Protein AF-A0A3P1T7E5-F1 (afdb_monomer_lite)

Radius of gyration: 25.17 Å; chains: 1; bounding box: 81×33×46 Å

Sequence (171 aa):
MNPLVIALIVGVVLAVGAGGFHLLVRPSEQTTSDSRSTLQPDPSPTPMSTPTPSIPDLPEFPRSFGDFTLTEDSAGNAGALSTQYMDSNDTTLFVTYLPFPDDYDSLIEQLENPETFGDTVCGKEVLDNQGRGPLACYTAVREGVLRTSTVPEDTLAAIGNPTQEFIAAWK

pLDDT: mean 71.04, std 21.15, range [28.88, 95.69]

Structure (mmCIF, N/CA/C/O backbone):
data_AF-A0A3P1T7E5-F1
#
_entry.id   AF-A0A3P1T7E5-F1
#
loop_
_atom_site.group_PDB
_atom_site.id
_atom_site.type_symbol
_atom_site.label_atom_id
_atom_site.label_alt_id
_atom_site.label_comp_id
_atom_site.label_asym_id
_atom_site.label_entity_id
_atom_site.label_seq_id
_atom_site.pdbx_PDB_ins_code
_atom_site.Cartn_x
_atom_site.Cartn_y
_atom_site.Cartn_z
_atom_site.occupancy
_atom_site.B_iso_or_equiv
_atom_site.auth_seq_id
_atom_site.auth_comp_id
_atom_site.auth_asym_id
_atom_site.auth_atom_id
_atom_site.pdbx_PDB_model_num
ATOM 1 N N . MET A 1 1 ? 1.631 19.836 10.583 1.00 46.78 1 MET A N 1
ATOM 2 C CA . MET A 1 1 ? 3.002 19.284 10.696 1.00 46.78 1 MET A CA 1
ATOM 3 C C . MET A 1 1 ? 3.433 19.232 12.151 1.00 46.78 1 MET A C 1
ATOM 5 O O . MET A 1 1 ? 3.548 20.273 12.785 1.00 46.78 1 MET A O 1
ATOM 9 N N . ASN A 1 2 ? 3.635 18.028 12.686 1.00 43.09 2 ASN A N 1
ATOM 10 C CA . ASN A 1 2 ? 4.085 17.819 14.061 1.00 43.09 2 ASN A CA 1
ATOM 11 C C . ASN A 1 2 ? 5.624 17.972 14.105 1.00 43.09 2 ASN A C 1
ATOM 13 O O . ASN A 1 2 ? 6.298 17.286 13.332 1.00 43.09 2 ASN A O 1
ATOM 17 N N . PRO A 1 3 ? 6.213 18.830 14.959 1.00 56.22 3 PRO A N 1
ATOM 18 C CA . PRO A 1 3 ? 7.664 19.084 14.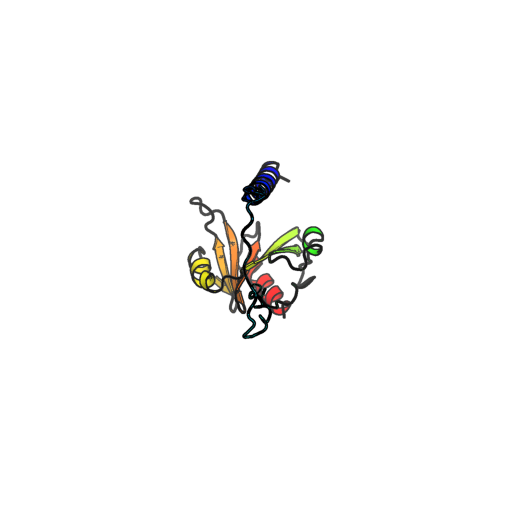979 1.00 56.22 3 PRO A CA 1
ATOM 19 C C . PRO A 1 3 ? 8.510 17.825 15.237 1.00 56.22 3 PRO A C 1
ATOM 21 O O . PRO A 1 3 ? 9.679 17.774 14.864 1.00 56.22 3 PRO A O 1
ATOM 24 N N . LEU A 1 4 ? 7.900 16.782 15.808 1.00 55.50 4 LEU A N 1
ATOM 25 C CA . LEU A 1 4 ? 8.520 15.478 16.032 1.00 55.50 4 LEU A CA 1
ATOM 26 C C . LEU A 1 4 ? 8.841 14.727 14.723 1.00 55.50 4 LEU A C 1
ATOM 28 O O . LEU A 1 4 ? 9.854 14.041 14.639 1.00 55.50 4 LEU A O 1
ATOM 32 N N . VAL A 1 5 ? 8.001 14.892 13.694 1.00 59.50 5 VAL A N 1
ATOM 33 C CA . VAL A 1 5 ? 8.152 14.224 12.387 1.00 59.50 5 VAL A CA 1
ATOM 34 C C . VAL A 1 5 ? 9.328 14.821 11.615 1.00 59.50 5 VAL A C 1
ATOM 36 O O . VAL A 1 5 ? 10.117 14.094 11.020 1.00 59.50 5 VAL A O 1
ATOM 39 N N . ILE A 1 6 ? 9.510 16.141 11.704 1.00 58.00 6 ILE A N 1
ATOM 40 C CA . ILE A 1 6 ? 10.628 16.847 11.063 1.00 58.00 6 ILE A CA 1
ATOM 41 C C . ILE A 1 6 ? 11.963 16.435 11.705 1.00 58.00 6 ILE A C 1
ATOM 43 O O . ILE A 1 6 ? 12.937 16.188 10.997 1.00 58.00 6 ILE A O 1
ATOM 47 N N . ALA A 1 7 ? 12.008 16.299 13.035 1.00 61.50 7 ALA A N 1
ATOM 48 C CA . ALA A 1 7 ? 13.222 15.898 13.748 1.00 61.50 7 ALA A CA 1
ATOM 49 C C . ALA A 1 7 ? 13.674 14.464 13.408 1.00 61.50 7 ALA A C 1
ATOM 51 O O . ALA A 1 7 ? 14.872 14.209 13.282 1.00 61.50 7 ALA A O 1
ATOM 52 N N . LEU A 1 8 ? 12.725 13.543 13.210 1.00 54.75 8 LEU A N 1
ATOM 53 C CA . LEU A 1 8 ? 13.003 12.154 12.834 1.00 54.75 8 LEU A CA 1
ATOM 54 C C . LEU A 1 8 ? 13.593 12.041 11.423 1.00 54.75 8 LEU A C 1
ATOM 56 O O . LEU A 1 8 ? 14.589 11.346 11.231 1.00 54.75 8 LEU A O 1
ATOM 60 N N . ILE A 1 9 ? 13.039 12.782 10.458 1.00 55.53 9 ILE A N 1
ATOM 61 C CA . ILE A 1 9 ? 13.515 12.776 9.067 1.00 55.53 9 ILE A CA 1
ATOM 62 C C . ILE A 1 9 ? 14.947 13.331 8.979 1.00 55.53 9 ILE A C 1
ATOM 64 O O . ILE A 1 9 ? 15.801 12.743 8.319 1.00 55.53 9 ILE A O 1
ATOM 68 N N . VAL A 1 10 ? 15.252 14.413 9.706 1.00 54.94 10 VAL A N 1
ATOM 69 C CA . VAL A 1 10 ? 16.609 14.994 9.737 1.00 54.94 10 VAL A CA 1
ATOM 70 C C . VAL A 1 10 ? 17.621 14.052 10.406 1.00 54.94 10 VAL A C 1
ATOM 72 O O . VAL A 1 10 ? 18.765 13.963 9.960 1.00 54.94 10 VAL A O 1
ATOM 75 N N . GLY A 1 11 ? 17.209 13.309 11.439 1.00 52.19 11 GLY A N 1
ATOM 76 C CA . GLY A 1 11 ? 18.071 12.338 12.118 1.00 52.19 11 GLY A CA 1
ATOM 77 C C . GLY A 1 11 ? 18.500 11.169 11.225 1.00 52.19 11 GLY A C 1
ATOM 78 O O . GLY A 1 11 ? 19.658 10.756 11.271 1.00 52.19 11 GLY A O 1
ATOM 79 N N . VAL A 1 12 ? 17.600 10.671 10.372 1.00 52.84 12 VAL A N 1
ATOM 80 C CA . VAL A 1 12 ? 17.878 9.531 9.481 1.00 52.84 12 VAL A CA 1
ATOM 81 C C . VAL A 1 12 ? 18.819 9.920 8.334 1.00 52.84 12 VAL A C 1
ATOM 83 O O . VAL A 1 12 ? 19.727 9.160 8.003 1.00 52.84 12 VAL A O 1
ATOM 86 N N . VAL A 1 13 ? 18.683 11.129 7.777 1.00 53.59 13 VAL A N 1
ATOM 87 C CA . VAL A 1 13 ? 19.534 11.589 6.660 1.00 53.59 13 VAL A CA 1
ATOM 88 C C . VAL A 1 13 ? 20.987 11.835 7.098 1.00 53.59 13 VAL A C 1
ATOM 90 O O . VAL A 1 13 ? 21.914 11.605 6.323 1.00 53.59 13 VAL A O 1
ATOM 93 N N . LEU A 1 14 ? 21.224 12.235 8.352 1.00 47.31 14 LEU A N 1
ATOM 94 C CA . LEU A 1 14 ? 22.580 12.500 8.856 1.00 47.31 14 LEU A CA 1
ATOM 95 C C . LEU A 1 14 ? 23.379 11.229 9.201 1.00 47.31 14 LEU A C 1
ATOM 97 O O . LEU A 1 14 ? 24.607 11.282 9.231 1.00 47.31 14 LEU A O 1
ATOM 101 N N . ALA A 1 15 ? 22.724 10.083 9.415 1.00 49.59 15 ALA A N 1
ATOM 102 C CA . ALA A 1 15 ? 23.399 8.838 9.798 1.00 49.59 15 ALA A CA 1
ATOM 103 C C . ALA A 1 15 ? 24.021 8.068 8.614 1.00 49.59 15 ALA A C 1
ATOM 105 O O . ALA A 1 15 ? 24.927 7.263 8.817 1.00 49.59 15 ALA A O 1
ATOM 106 N N . VAL A 1 16 ? 23.582 8.326 7.376 1.00 51.94 16 VAL A N 1
ATOM 107 C CA . VAL A 1 16 ? 24.032 7.582 6.179 1.00 51.94 16 VAL A CA 1
ATOM 108 C C . VAL A 1 16 ? 25.247 8.240 5.491 1.00 51.94 16 VAL A C 1
ATOM 110 O O . VAL A 1 16 ? 25.912 7.622 4.666 1.00 51.94 16 VAL A O 1
ATOM 113 N N . GLY A 1 17 ? 25.605 9.478 5.853 1.00 44.06 17 GLY A N 1
ATOM 114 C CA . GLY A 1 17 ? 26.605 10.284 5.134 1.00 44.06 17 GLY A CA 1
ATOM 115 C C . GLY A 1 17 ? 28.050 10.273 5.656 1.00 44.06 17 GLY A C 1
ATOM 116 O O . GLY A 1 17 ? 28.868 11.026 5.133 1.00 44.06 17 GLY A O 1
ATOM 117 N N . ALA A 1 18 ? 28.402 9.487 6.679 1.00 53.03 18 ALA A N 1
ATOM 118 C CA . ALA A 1 18 ? 29.712 9.589 7.341 1.00 53.03 18 ALA A CA 1
ATOM 119 C C . ALA A 1 18 ? 30.405 8.227 7.518 1.00 53.03 18 ALA A C 1
ATOM 121 O O . ALA A 1 18 ? 30.638 7.770 8.634 1.00 53.03 18 ALA A O 1
ATOM 122 N N . GLY A 1 19 ? 30.749 7.568 6.410 1.00 44.19 19 GLY A N 1
ATOM 123 C CA . GLY A 1 19 ? 31.392 6.255 6.443 1.00 44.19 19 GLY A CA 1
ATOM 124 C C . GLY A 1 19 ? 32.334 5.993 5.274 1.00 44.19 19 GLY A C 1
ATOM 125 O O . GLY A 1 19 ? 32.025 5.182 4.415 1.00 44.19 19 GLY A O 1
ATOM 126 N N . GLY A 1 20 ? 33.507 6.633 5.289 1.00 52.75 20 GLY A N 1
ATOM 127 C CA . GLY A 1 20 ? 34.714 6.076 4.668 1.00 52.75 20 GLY A CA 1
ATOM 128 C C . GLY A 1 20 ? 35.168 6.702 3.352 1.00 52.75 20 GLY A C 1
ATOM 129 O O . GLY A 1 20 ? 34.784 6.244 2.290 1.00 52.75 20 GLY A O 1
ATOM 130 N N . PHE A 1 21 ? 36.093 7.664 3.434 1.00 47.94 21 PHE A N 1
ATOM 131 C CA . PHE A 1 21 ? 37.246 7.763 2.524 1.00 47.94 21 PHE A CA 1
ATOM 132 C C . PHE A 1 21 ? 38.308 8.682 3.148 1.00 47.94 21 PHE A C 1
ATOM 134 O O . PHE A 1 21 ? 38.428 9.856 2.824 1.00 47.94 21 PHE A O 1
ATOM 141 N N . HIS A 1 22 ? 39.086 8.149 4.089 1.00 44.97 22 HIS A N 1
ATOM 142 C CA . HIS A 1 22 ? 40.362 8.741 4.490 1.00 44.97 22 HIS A CA 1
ATOM 143 C C . HIS A 1 22 ? 41.314 7.628 4.932 1.00 44.97 22 HIS A C 1
ATOM 145 O O . HIS A 1 22 ? 40.937 6.842 5.793 1.00 44.97 22 HIS A O 1
ATOM 151 N N . LEU A 1 23 ? 42.528 7.641 4.353 1.00 43.31 23 LEU A N 1
ATOM 152 C CA . LEU A 1 23 ? 43.725 6.780 4.526 1.00 43.31 23 LEU A CA 1
ATOM 153 C C . LEU A 1 23 ? 44.017 6.043 3.204 1.00 43.31 23 LEU A C 1
ATOM 155 O O . LEU A 1 23 ? 43.212 5.242 2.766 1.00 43.31 23 LEU A O 1
ATOM 159 N N . LEU A 1 24 ? 45.116 6.229 2.475 1.00 46.69 24 LEU A N 1
ATOM 160 C CA . LEU A 1 24 ? 46.411 6.843 2.748 1.00 46.69 24 LEU A CA 1
ATOM 161 C C . LEU A 1 24 ? 47.035 7.176 1.379 1.00 46.69 24 LEU A C 1
ATOM 163 O O . LEU A 1 24 ? 47.524 6.292 0.684 1.00 46.69 24 LEU A O 1
ATOM 167 N N . VAL A 1 25 ? 47.042 8.451 0.990 1.00 47.84 25 VAL A N 1
ATOM 168 C CA . VAL A 1 25 ? 48.021 8.949 0.017 1.00 47.84 25 VAL A CA 1
ATOM 169 C C . VAL A 1 25 ? 49.215 9.424 0.832 1.00 47.84 25 VAL A C 1
ATOM 171 O O . VAL A 1 25 ? 49.127 10.442 1.518 1.00 47.84 25 VAL A O 1
ATOM 174 N N . ARG A 1 26 ? 50.331 8.692 0.773 1.00 35.78 26 ARG A N 1
ATOM 175 C CA . ARG A 1 26 ? 51.662 9.272 0.979 1.00 35.78 26 ARG A CA 1
ATOM 176 C C . ARG A 1 26 ? 52.647 8.691 -0.040 1.00 35.78 26 ARG A C 1
ATOM 178 O O . ARG A 1 26 ? 52.639 7.482 -0.253 1.00 35.78 26 ARG A O 1
ATOM 185 N N . PRO A 1 27 ? 53.470 9.549 -0.664 1.00 47.50 27 PRO A N 1
ATOM 186 C CA . PRO A 1 27 ? 54.468 9.160 -1.645 1.00 47.50 27 PRO A CA 1
ATOM 187 C C . PRO A 1 27 ? 55.693 8.585 -0.925 1.00 47.50 27 PRO A C 1
ATOM 189 O O . PRO A 1 27 ? 55.998 8.957 0.210 1.00 47.50 27 PRO A O 1
ATOM 192 N N . SER A 1 28 ? 56.431 7.697 -1.576 1.00 36.62 28 SER A N 1
ATOM 193 C CA . SER A 1 28 ? 57.815 7.414 -1.201 1.00 36.62 28 SER A CA 1
ATOM 194 C C . SER A 1 28 ? 58.626 7.279 -2.473 1.00 36.62 28 SER A C 1
ATOM 196 O O . SER A 1 28 ? 58.486 6.327 -3.234 1.00 36.62 28 SER A O 1
ATOM 198 N N . GLU A 1 29 ? 59.414 8.319 -2.707 1.00 41.03 29 GLU A N 1
ATOM 199 C CA . GLU A 1 29 ? 60.460 8.374 -3.710 1.00 41.03 29 GLU A CA 1
ATOM 200 C C . GLU A 1 29 ? 61.625 7.444 -3.325 1.00 41.03 29 GLU A C 1
ATOM 202 O O . GLU A 1 29 ? 62.007 7.355 -2.160 1.00 41.03 29 GLU A O 1
ATOM 207 N N . GLN A 1 30 ? 62.222 6.865 -4.373 1.00 35.59 30 GLN A N 1
ATOM 208 C CA . GLN A 1 30 ? 63.646 6.552 -4.534 1.00 35.59 30 GLN A CA 1
ATOM 209 C C . GLN A 1 30 ? 64.233 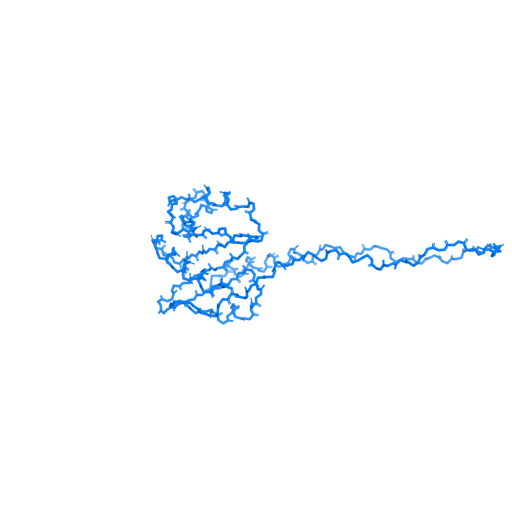5.305 -3.838 1.00 35.59 30 GLN A C 1
ATOM 211 O O . GLN A 1 30 ? 64.506 5.293 -2.644 1.00 35.59 30 GLN A O 1
ATOM 216 N N . THR A 1 31 ? 64.612 4.301 -4.646 1.00 29.39 31 THR A N 1
ATOM 217 C CA . THR A 1 31 ? 66.029 3.925 -4.874 1.00 29.39 31 THR A CA 1
ATOM 218 C C . THR A 1 31 ? 66.166 3.060 -6.139 1.00 29.39 31 THR A C 1
ATOM 220 O O . THR A 1 31 ? 65.502 2.043 -6.307 1.00 29.39 31 THR A O 1
ATOM 223 N N . THR A 1 32 ? 67.050 3.516 -7.022 1.00 36.28 32 THR A N 1
ATOM 224 C CA . THR A 1 32 ? 67.561 2.941 -8.272 1.00 36.28 32 THR A CA 1
ATOM 225 C C . THR A 1 32 ? 67.980 1.468 -8.179 1.00 36.28 32 THR A C 1
ATOM 227 O O . THR A 1 32 ? 68.785 1.122 -7.319 1.00 36.28 32 THR A O 1
ATOM 230 N N . SER A 1 33 ? 67.565 0.632 -9.138 1.00 34.25 33 SER A N 1
ATOM 231 C CA . SER A 1 33 ? 68.428 -0.428 -9.685 1.00 34.25 33 SER A CA 1
ATOM 232 C C . SER A 1 33 ? 67.946 -0.869 -11.070 1.00 34.25 33 SER A C 1
ATOM 234 O O . SER A 1 33 ? 66.777 -1.180 -11.280 1.00 34.25 33 SER A O 1
ATOM 236 N N . ASP A 1 34 ? 68.877 -0.829 -12.011 1.00 32.53 34 ASP A N 1
ATOM 237 C CA . ASP A 1 34 ? 68.735 -0.963 -13.456 1.00 32.53 34 ASP A CA 1
ATOM 238 C C . ASP A 1 34 ? 68.921 -2.435 -13.875 1.00 32.53 34 ASP A C 1
ATOM 240 O O . ASP A 1 34 ? 69.957 -3.031 -13.566 1.00 32.53 34 ASP A O 1
ATOM 244 N N . SER A 1 35 ? 67.950 -3.045 -14.569 1.00 30.84 35 SER A N 1
ATOM 245 C CA . SER A 1 35 ? 68.225 -4.124 -15.538 1.00 30.84 35 SER A CA 1
ATOM 246 C C . SER A 1 35 ? 67.001 -4.581 -16.340 1.00 30.84 35 SER A C 1
ATOM 248 O O . SER A 1 35 ? 66.162 -5.343 -15.875 1.00 30.84 35 SER A O 1
ATOM 250 N N . ARG A 1 36 ? 67.041 -4.194 -17.619 1.00 28.88 36 ARG A N 1
ATOM 251 C CA . ARG A 1 36 ? 66.897 -5.051 -18.813 1.00 28.88 36 ARG A CA 1
ATOM 252 C C . ARG A 1 36 ? 65.540 -5.722 -19.116 1.00 28.88 36 ARG A C 1
ATOM 254 O O . ARG A 1 36 ? 65.218 -6.812 -18.663 1.00 28.88 36 ARG A O 1
ATOM 261 N N . SER A 1 37 ? 64.871 -5.086 -20.078 1.00 36.22 37 SER A N 1
ATOM 262 C CA . SER A 1 37 ? 63.849 -5.576 -21.019 1.00 36.22 37 SER A CA 1
ATOM 263 C C . SER A 1 37 ? 64.007 -7.027 -21.512 1.00 36.22 37 SER A C 1
ATOM 265 O O . SER A 1 37 ? 65.077 -7.390 -21.999 1.00 36.22 37 SER A O 1
ATOM 267 N N . THR A 1 38 ? 62.903 -7.791 -21.500 1.00 31.16 38 THR A N 1
ATOM 268 C CA . THR A 1 38 ? 62.498 -8.755 -22.551 1.00 31.16 38 THR A CA 1
ATOM 269 C C . THR A 1 38 ? 60.960 -8.862 -22.601 1.00 31.16 38 THR A C 1
ATOM 271 O O . THR A 1 38 ? 60.292 -8.751 -21.578 1.00 31.16 38 THR A O 1
ATOM 274 N N . LEU A 1 39 ? 60.413 -8.980 -23.816 1.00 32.09 39 LEU A N 1
ATOM 275 C CA . LEU A 1 39 ? 59.000 -8.846 -24.200 1.00 32.09 39 LEU A CA 1
ATOM 276 C C . LEU A 1 39 ? 58.144 -10.135 -24.030 1.00 32.09 39 LEU A C 1
ATOM 278 O O . LEU A 1 39 ? 58.642 -11.216 -24.333 1.00 32.09 39 LEU A O 1
ATOM 282 N N . GLN A 1 40 ? 56.828 -9.929 -23.776 1.00 33.75 40 GLN A N 1
ATOM 283 C CA . GLN A 1 40 ? 55.624 -10.722 -24.191 1.00 33.75 40 GLN A CA 1
ATOM 284 C C . GLN A 1 40 ? 55.243 -11.979 -23.341 1.00 33.75 40 GLN A C 1
ATOM 286 O O . GLN A 1 40 ? 56.183 -12.608 -22.858 1.00 33.75 40 GLN A O 1
ATOM 291 N N . PRO A 1 41 ? 53.944 -12.395 -23.130 1.00 39.59 41 PRO A N 1
ATOM 292 C CA . PRO A 1 41 ? 52.693 -12.176 -23.920 1.00 39.59 41 PRO A CA 1
ATOM 293 C C . PRO A 1 41 ? 51.341 -11.822 -23.201 1.00 39.59 41 PRO A C 1
ATOM 295 O O . PRO A 1 41 ? 51.125 -12.261 -22.083 1.00 39.59 41 PRO A O 1
ATOM 298 N N . ASP A 1 42 ? 50.438 -11.114 -23.930 1.00 37.00 42 ASP A N 1
ATOM 299 C CA . ASP A 1 42 ? 48.938 -11.247 -24.066 1.00 37.00 42 ASP A CA 1
ATOM 300 C C . ASP A 1 42 ? 47.987 -11.245 -22.819 1.00 37.00 42 ASP A C 1
ATOM 302 O O . ASP A 1 42 ? 48.440 -11.576 -21.729 1.00 37.00 42 ASP A O 1
ATOM 306 N N . PRO A 1 43 ? 46.643 -11.019 -22.896 1.00 42.28 43 PRO A N 1
ATOM 307 C CA . PRO A 1 43 ? 45.773 -10.236 -23.791 1.00 42.28 43 PRO A CA 1
ATOM 308 C C . PRO A 1 43 ? 45.059 -9.056 -23.072 1.00 42.28 43 PRO A C 1
ATOM 310 O O . PRO A 1 43 ? 45.091 -8.890 -21.856 1.00 42.28 43 PRO A O 1
ATOM 313 N N . SER A 1 44 ? 44.377 -8.224 -23.860 1.00 41.75 44 SER A N 1
ATOM 314 C CA . SER A 1 44 ? 43.515 -7.101 -23.451 1.00 41.75 44 SER A CA 1
ATOM 315 C C . SER A 1 44 ? 42.543 -7.426 -22.291 1.00 41.75 44 SER A C 1
ATOM 317 O O . SER A 1 44 ? 41.767 -8.375 -22.416 1.00 41.75 44 SER A O 1
ATOM 319 N N . PRO A 1 45 ? 42.488 -6.631 -21.198 1.00 42.66 45 PRO A N 1
ATOM 320 C CA . PRO A 1 45 ? 41.391 -6.725 -20.247 1.00 42.66 45 PRO A CA 1
ATOM 321 C C . PRO A 1 45 ? 40.165 -6.027 -20.845 1.00 42.66 45 PRO A C 1
ATOM 323 O O . PRO A 1 45 ? 40.063 -4.800 -20.863 1.00 42.66 45 PRO A O 1
ATOM 326 N N . THR A 1 46 ? 39.223 -6.821 -21.351 1.00 46.16 46 THR A N 1
ATOM 327 C CA . THR A 1 46 ? 37.835 -6.388 -21.538 1.00 46.16 46 THR A CA 1
ATOM 328 C C . THR A 1 46 ? 37.351 -5.777 -20.217 1.00 46.16 46 THR A C 1
ATOM 330 O O . THR A 1 46 ? 37.555 -6.407 -19.175 1.00 46.16 46 THR A O 1
ATOM 333 N N . PRO A 1 47 ? 36.752 -4.571 -20.198 1.00 45.06 47 PRO A N 1
ATOM 334 C CA . PRO A 1 47 ? 36.212 -4.022 -18.965 1.00 45.06 47 PRO A CA 1
ATOM 335 C C . PRO A 1 47 ? 35.131 -4.978 -18.462 1.00 45.06 47 PRO A C 1
ATOM 337 O O . PRO A 1 47 ? 34.101 -5.168 -19.105 1.00 45.06 47 PRO A O 1
ATOM 340 N N . MET A 1 48 ? 35.409 -5.626 -17.333 1.00 41.44 48 MET A N 1
ATOM 341 C CA . MET A 1 48 ? 34.438 -6.401 -16.581 1.00 41.44 48 MET A CA 1
ATOM 342 C C . MET A 1 48 ? 33.357 -5.411 -16.149 1.00 41.44 48 MET A C 1
ATOM 344 O O . MET A 1 48 ? 33.566 -4.617 -15.234 1.00 41.44 48 MET A O 1
ATOM 348 N N . SER A 1 49 ? 32.239 -5.386 -16.875 1.00 48.28 49 SER A N 1
ATOM 349 C CA . SER A 1 49 ? 31.041 -4.675 -16.453 1.00 48.28 49 SER A CA 1
ATOM 350 C C . SER A 1 49 ? 30.618 -5.279 -15.123 1.00 48.28 49 SER A C 1
ATOM 352 O O . SER A 1 49 ? 30.062 -6.374 -15.075 1.00 48.28 49 SER A O 1
ATOM 354 N N . THR A 1 50 ? 30.935 -4.587 -14.032 1.00 48.97 50 THR A N 1
ATOM 355 C CA . THR A 1 50 ? 30.285 -4.794 -12.742 1.00 48.97 50 THR A CA 1
ATOM 356 C C . THR A 1 50 ? 28.780 -4.836 -13.009 1.00 48.97 50 THR A C 1
ATOM 358 O O . THR A 1 50 ? 28.287 -3.896 -13.639 1.00 48.97 50 THR A O 1
ATOM 361 N N . PRO A 1 51 ? 28.041 -5.886 -12.608 1.00 43.00 51 PRO A N 1
ATOM 362 C CA . PRO A 1 51 ? 26.595 -5.861 -12.722 1.00 43.00 51 PRO A CA 1
ATOM 363 C C . PRO A 1 51 ? 26.110 -4.716 -11.837 1.00 43.00 51 PRO A C 1
ATOM 365 O O . PRO A 1 51 ? 26.140 -4.797 -10.610 1.00 43.00 51 PRO A O 1
ATOM 368 N N . THR A 1 52 ? 25.730 -3.605 -12.463 1.00 47.16 52 THR A N 1
ATOM 369 C CA . THR A 1 52 ? 24.873 -2.615 -11.827 1.00 47.16 52 THR A CA 1
ATOM 370 C C . THR A 1 52 ? 23.670 -3.395 -11.299 1.00 47.16 52 THR A C 1
ATOM 372 O O . THR A 1 52 ? 23.098 -4.160 -12.084 1.00 47.16 52 THR A O 1
ATOM 375 N N . PRO A 1 53 ? 23.305 -3.285 -10.006 1.00 46.91 53 PRO A N 1
ATOM 376 C CA . PRO A 1 53 ? 22.061 -3.873 -9.532 1.00 46.91 53 PRO A CA 1
ATOM 377 C C . PRO A 1 53 ? 20.967 -3.338 -10.450 1.00 46.91 53 PRO A C 1
ATOM 379 O O . PRO A 1 53 ? 20.758 -2.128 -10.533 1.00 46.91 53 PRO A O 1
ATOM 382 N N . SER A 1 54 ? 20.393 -4.228 -11.256 1.00 52.88 54 SER A N 1
ATOM 383 C CA . SER A 1 54 ? 19.367 -3.851 -12.214 1.00 52.88 54 SER A CA 1
ATOM 384 C C . SER A 1 54 ? 18.172 -3.452 -11.373 1.00 52.88 54 SER A C 1
ATOM 386 O O . SER A 1 54 ? 17.554 -4.305 -10.745 1.00 52.88 54 SER A O 1
ATOM 388 N N . ILE A 1 55 ? 17.910 -2.149 -11.276 1.00 57.22 55 ILE A N 1
ATOM 389 C CA . ILE A 1 55 ? 16.613 -1.683 -10.801 1.00 57.22 55 ILE A CA 1
ATOM 390 C C . ILE A 1 55 ? 15.620 -2.309 -11.782 1.00 57.22 55 ILE A C 1
ATOM 392 O O . ILE A 1 55 ? 15.793 -2.095 -12.987 1.00 57.22 55 ILE A O 1
ATOM 396 N N . PRO A 1 56 ? 14.680 -3.148 -11.315 1.00 61.66 56 PRO A N 1
ATOM 397 C CA . PRO A 1 56 ? 13.762 -3.811 -12.220 1.00 61.66 56 PRO A CA 1
ATOM 398 C C . PRO A 1 56 ? 13.042 -2.744 -13.052 1.00 61.66 56 PRO A C 1
ATOM 400 O O . PRO A 1 56 ? 12.720 -1.671 -12.537 1.00 61.66 56 PRO A O 1
ATOM 403 N N . ASP A 1 57 ? 12.868 -3.013 -14.348 1.00 70.00 57 ASP A N 1
ATOM 404 C CA . ASP A 1 57 ? 12.225 -2.099 -15.297 1.00 70.00 57 ASP A CA 1
ATOM 405 C C . ASP A 1 57 ? 10.732 -2.005 -14.947 1.00 70.00 57 ASP A C 1
ATOM 407 O O . ASP A 1 57 ? 9.881 -2.762 -15.424 1.00 70.00 57 ASP A O 1
ATOM 411 N N . LEU A 1 58 ? 10.434 -1.162 -13.959 1.00 74.81 58 LEU A N 1
ATOM 412 C CA . LEU A 1 58 ? 9.094 -0.905 -13.470 1.00 74.81 58 LEU A CA 1
ATOM 413 C C . LEU A 1 58 ? 8.495 0.264 -14.264 1.00 74.81 58 LEU A C 1
ATOM 415 O O . LEU A 1 58 ? 9.128 1.316 -14.335 1.00 74.81 58 LEU A O 1
ATOM 419 N N . PRO A 1 59 ? 7.261 0.136 -14.796 1.00 81.56 59 PRO A N 1
ATOM 420 C CA . PRO A 1 59 ? 6.519 1.271 -15.286 1.00 81.56 59 PRO A CA 1
ATOM 421 C C . PRO A 1 59 ? 6.359 2.260 -14.141 1.00 81.56 59 PRO A C 1
ATOM 423 O O . PRO A 1 59 ? 6.218 1.888 -12.967 1.00 81.56 59 PRO A O 1
ATOM 426 N N . GLU A 1 60 ? 6.380 3.533 -14.504 1.00 84.56 60 GLU A N 1
ATOM 427 C CA . GLU A 1 60 ? 6.143 4.611 -13.564 1.00 84.56 60 GLU A CA 1
ATOM 428 C C . GLU A 1 60 ? 4.759 4.460 -12.924 1.00 84.56 60 GLU A C 1
ATOM 430 O O . GLU A 1 60 ? 3.797 4.009 -13.554 1.00 84.56 60 GLU A O 1
ATOM 435 N N . PHE A 1 61 ? 4.649 4.846 -11.655 1.00 87.88 61 PHE A N 1
ATOM 436 C CA . PHE A 1 61 ? 3.352 4.900 -11.000 1.00 87.88 61 PHE A CA 1
ATOM 437 C C . PHE A 1 61 ? 2.417 5.886 -11.726 1.00 87.88 61 PHE A C 1
ATOM 439 O O . PHE A 1 61 ? 2.860 6.955 -12.162 1.00 87.88 61 PHE A O 1
ATOM 446 N N . PRO A 1 62 ? 1.118 5.558 -11.854 1.00 89.00 62 PRO A N 1
ATOM 447 C CA . PRO A 1 62 ? 0.160 6.404 -12.554 1.00 89.00 62 PRO A CA 1
ATOM 448 C C . PRO A 1 62 ? 0.051 7.786 -11.898 1.00 89.00 62 PRO A C 1
ATOM 450 O O . PRO A 1 62 ? 0.141 7.923 -10.681 1.00 89.00 62 PRO A O 1
ATOM 453 N N . ARG A 1 63 ? -0.190 8.841 -12.684 1.00 88.81 63 ARG A N 1
ATOM 454 C CA . ARG A 1 63 ? -0.409 10.197 -12.134 1.00 88.81 63 ARG A CA 1
ATOM 455 C C . ARG A 1 63 ? -1.761 10.333 -11.417 1.00 88.81 63 ARG A C 1
ATOM 457 O O . ARG A 1 63 ? -1.901 11.185 -10.544 1.00 88.81 63 ARG A O 1
ATOM 464 N N . SER A 1 64 ? -2.728 9.491 -11.766 1.00 90.50 64 SER A N 1
ATOM 465 C CA . SER A 1 64 ? -4.038 9.390 -11.122 1.00 90.50 64 SER A CA 1
ATOM 466 C C . SER A 1 64 ? -4.682 8.035 -11.418 1.00 90.50 64 SER A C 1
ATOM 468 O O . SER A 1 64 ? -4.343 7.381 -12.407 1.00 90.50 64 SER A O 1
ATOM 470 N N . PHE A 1 65 ? -5.604 7.614 -10.559 1.00 92.25 65 PHE A N 1
ATOM 471 C CA . PHE A 1 65 ? -6.443 6.425 -10.721 1.00 92.25 65 PHE A CA 1
ATOM 472 C C . PHE A 1 65 ? -7.700 6.603 -9.863 1.00 92.25 65 PHE A C 1
ATOM 474 O O . PHE A 1 65 ? -7.616 7.185 -8.786 1.00 92.25 65 PHE A O 1
ATOM 481 N N . GLY A 1 66 ? -8.858 6.132 -10.333 1.00 90.69 66 GLY A N 1
ATOM 482 C CA . GLY A 1 66 ? -10.124 6.362 -9.625 1.00 90.69 66 GLY A CA 1
ATOM 483 C C . GLY A 1 66 ? -10.322 7.845 -9.283 1.00 90.69 66 GLY A C 1
ATOM 484 O O . GLY A 1 66 ? -10.168 8.707 -10.152 1.00 90.69 66 GLY A O 1
ATOM 485 N N . ASP A 1 67 ? -10.582 8.119 -8.005 1.00 90.88 67 ASP A N 1
ATOM 486 C CA . ASP A 1 67 ? -10.710 9.472 -7.441 1.00 90.88 67 ASP A CA 1
ATOM 487 C C . ASP A 1 67 ? -9.390 10.026 -6.860 1.00 90.88 67 ASP A C 1
ATOM 489 O O . ASP A 1 67 ? -9.333 11.159 -6.380 1.00 90.88 67 ASP A O 1
ATOM 493 N N . PHE A 1 68 ? -8.310 9.245 -6.917 1.00 91.00 68 PHE A N 1
ATOM 494 C CA . PHE A 1 68 ? -7.013 9.560 -6.331 1.00 91.00 68 PHE A CA 1
ATOM 495 C C . PHE A 1 68 ? -6.086 10.253 -7.334 1.00 91.00 68 PHE A C 1
ATOM 497 O O . PHE A 1 68 ? -5.864 9.788 -8.457 1.00 91.00 68 PHE A O 1
ATOM 504 N N . THR A 1 69 ? -5.467 11.353 -6.902 1.00 91.50 69 THR A N 1
ATOM 505 C CA . THR A 1 69 ? -4.462 12.089 -7.682 1.00 91.50 69 THR A CA 1
ATOM 506 C C . THR A 1 69 ? -3.141 12.160 -6.931 1.00 91.50 69 THR A C 1
ATOM 508 O O . THR A 1 69 ? -3.109 12.325 -5.712 1.00 91.50 69 THR A O 1
ATOM 511 N N . LEU A 1 70 ? -2.038 12.009 -7.663 1.00 88.94 70 LEU A N 1
ATOM 512 C CA . LEU A 1 70 ? -0.687 12.103 -7.122 1.00 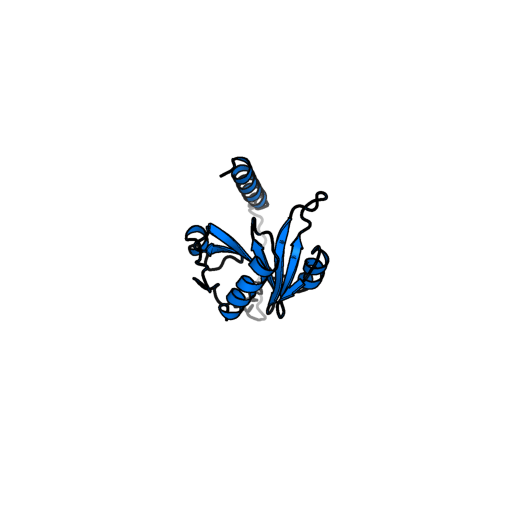88.94 70 LEU A CA 1
ATOM 513 C C . LEU A 1 70 ? -0.463 13.479 -6.484 1.00 88.94 70 LEU A C 1
ATOM 515 O O . LEU A 1 70 ? -0.693 14.502 -7.129 1.00 88.94 70 LEU A O 1
ATOM 519 N N . THR A 1 71 ? 0.027 13.521 -5.246 1.00 81.62 71 THR A N 1
ATOM 520 C CA . THR A 1 71 ? 0.357 14.796 -4.597 1.00 81.62 71 THR A CA 1
ATOM 521 C C . THR A 1 71 ? 1.610 15.407 -5.235 1.00 81.62 71 THR A C 1
ATOM 523 O O . THR A 1 71 ? 2.566 14.690 -5.545 1.00 81.62 71 THR A O 1
ATOM 526 N N . GLU A 1 72 ? 1.630 16.728 -5.461 1.00 63.84 72 GLU A N 1
ATOM 527 C CA . GLU A 1 72 ? 2.731 17.406 -6.177 1.00 63.84 72 GLU A CA 1
ATOM 528 C C . GLU A 1 72 ? 4.109 17.178 -5.523 1.00 63.84 72 GLU A C 1
ATOM 530 O O . GLU A 1 72 ? 5.107 17.019 -6.229 1.00 63.84 72 GLU A O 1
ATOM 535 N N . ASP A 1 73 ? 4.154 17.035 -4.194 1.00 57.78 73 ASP A N 1
ATOM 536 C CA . ASP A 1 73 ? 5.372 16.718 -3.432 1.00 57.78 73 ASP A CA 1
ATOM 537 C C . ASP A 1 73 ? 5.950 15.328 -3.773 1.00 57.78 73 ASP A C 1
ATOM 539 O O . ASP A 1 73 ? 7.161 15.103 -3.698 1.00 57.78 73 ASP A O 1
ATOM 543 N N . SER A 1 74 ? 5.097 14.395 -4.205 1.00 56.34 74 SER A N 1
ATOM 544 C CA . SER A 1 74 ? 5.491 13.056 -4.664 1.00 56.34 74 SER A CA 1
ATOM 545 C C . SER A 1 74 ? 5.714 13.014 -6.182 1.00 56.34 74 SER A C 1
ATOM 547 O O . SER A 1 74 ? 6.501 12.211 -6.681 1.00 56.34 74 SER A O 1
ATOM 549 N N . ALA A 1 75 ? 5.083 13.926 -6.932 1.00 49.16 75 ALA A N 1
ATOM 550 C CA . ALA A 1 75 ? 5.174 14.026 -8.388 1.00 49.16 75 ALA A CA 1
ATOM 551 C C . ALA A 1 75 ? 6.576 14.377 -8.911 1.00 49.16 75 ALA A C 1
ATOM 553 O O . ALA A 1 75 ? 6.904 13.993 -10.040 1.00 49.16 75 ALA A O 1
ATOM 554 N N . GLY A 1 76 ? 7.393 15.055 -8.095 1.00 44.38 76 GLY A N 1
ATOM 555 C CA . GLY A 1 76 ? 8.815 15.315 -8.353 1.00 44.38 76 GLY A CA 1
ATOM 556 C C . GLY A 1 76 ? 9.731 14.101 -8.150 1.00 44.38 76 GLY A C 1
ATOM 557 O O . GLY A 1 76 ? 10.894 14.150 -8.538 1.00 44.38 76 GLY A O 1
ATOM 558 N N . ASN A 1 77 ? 9.202 13.009 -7.588 1.00 51.41 77 ASN A N 1
ATOM 559 C CA . ASN A 1 77 ? 9.888 11.742 -7.345 1.00 51.41 77 ASN A CA 1
ATOM 560 C C . ASN A 1 77 ? 9.241 10.599 -8.148 1.00 51.41 77 ASN A C 1
ATOM 562 O O . ASN A 1 77 ? 9.109 9.483 -7.651 1.00 51.41 77 ASN A O 1
ATOM 566 N N . ALA A 1 78 ? 8.810 10.858 -9.387 1.00 45.16 78 ALA A N 1
ATOM 567 C CA . ALA A 1 78 ? 8.454 9.790 -10.321 1.00 45.16 78 ALA A CA 1
ATOM 568 C C . ALA A 1 78 ? 9.709 8.924 -10.558 1.00 45.16 78 ALA A C 1
ATOM 570 O O . ALA A 1 78 ? 10.639 9.346 -11.238 1.00 45.16 78 ALA A O 1
ATOM 571 N N . GLY A 1 79 ? 9.785 7.782 -9.870 1.00 50.75 79 GLY A N 1
ATOM 572 C CA . GLY A 1 79 ? 10.982 6.939 -9.759 1.00 50.75 79 GLY A CA 1
ATOM 573 C C . GLY A 1 79 ? 11.348 6.555 -8.318 1.00 50.75 79 GLY A C 1
ATOM 574 O O . GLY A 1 79 ? 12.124 5.623 -8.113 1.00 50.75 79 GLY A O 1
ATOM 575 N N . ALA A 1 80 ? 10.782 7.220 -7.305 1.00 56.88 80 ALA A N 1
ATOM 576 C CA . ALA A 1 80 ? 10.843 6.730 -5.936 1.00 56.88 80 ALA A CA 1
ATOM 577 C C . ALA A 1 80 ? 9.957 5.493 -5.793 1.00 56.88 80 ALA A C 1
ATOM 579 O O . ALA A 1 80 ? 8.827 5.449 -6.275 1.00 56.88 80 ALA A O 1
ATOM 580 N N . LEU A 1 81 ? 10.455 4.508 -5.050 1.00 73.44 81 LEU A N 1
ATOM 581 C CA . LEU A 1 81 ? 9.716 3.295 -4.710 1.00 73.44 81 LEU A CA 1
ATOM 582 C C . LEU A 1 81 ? 8.508 3.579 -3.799 1.00 73.44 81 LEU A C 1
ATOM 584 O O . LEU A 1 81 ? 7.870 2.643 -3.349 1.00 73.44 81 LEU A O 1
ATOM 588 N N . SER A 1 82 ? 8.203 4.837 -3.472 1.00 83.50 82 SER A N 1
ATOM 589 C CA . SER A 1 82 ? 7.071 5.227 -2.636 1.00 83.50 82 SER A CA 1
ATOM 590 C C . SER A 1 82 ? 6.492 6.561 -3.092 1.00 83.50 82 SER A C 1
ATOM 592 O O . SER A 1 82 ? 7.230 7.461 -3.495 1.00 83.50 82 SER A O 1
ATOM 594 N N . THR A 1 83 ? 5.172 6.686 -3.022 1.00 88.19 83 THR A N 1
ATOM 595 C CA . THR A 1 83 ? 4.428 7.874 -3.420 1.00 88.19 83 THR A CA 1
ATOM 596 C C . THR A 1 83 ? 3.148 8.039 -2.598 1.00 88.19 83 THR A C 1
ATOM 59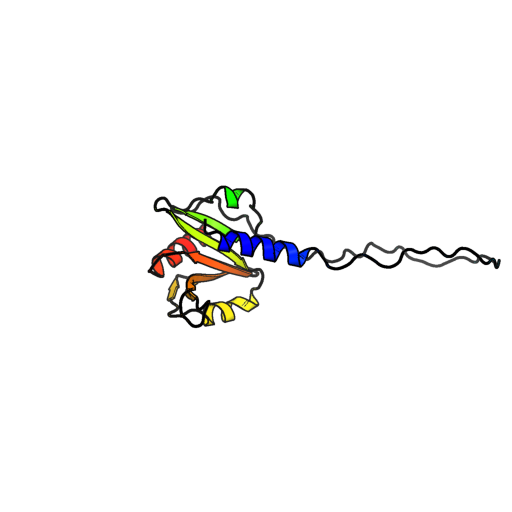8 O O . THR A 1 83 ? 2.720 7.122 -1.894 1.00 88.19 83 THR A O 1
ATOM 601 N N . GLN A 1 84 ? 2.527 9.214 -2.693 1.00 89.56 84 GLN A N 1
ATOM 602 C CA . GLN A 1 84 ? 1.271 9.543 -2.028 1.00 89.56 84 GLN A CA 1
ATOM 603 C C . GLN A 1 84 ? 0.231 10.027 -3.030 1.00 89.56 84 GLN A C 1
ATOM 605 O O . GLN A 1 84 ? 0.511 10.865 -3.891 1.00 89.56 84 GLN A O 1
ATOM 610 N N . TYR A 1 85 ? -0.988 9.542 -2.851 1.00 89.75 85 TYR A N 1
ATOM 611 C CA . TYR A 1 85 ? -2.167 9.996 -3.561 1.00 89.75 85 TYR A CA 1
ATOM 612 C C . TYR A 1 85 ? -3.185 10.552 -2.584 1.00 89.75 85 TYR A C 1
ATOM 614 O O . TYR A 1 85 ? -3.264 10.094 -1.447 1.00 89.75 85 TYR A O 1
ATOM 622 N N . MET A 1 86 ? -3.978 11.507 -3.045 1.00 90.12 86 MET A N 1
ATOM 623 C CA . MET A 1 86 ? -5.053 12.098 -2.263 1.00 90.12 86 MET A CA 1
ATOM 624 C C . MET A 1 86 ? -6.331 12.143 -3.093 1.00 90.12 86 MET A C 1
ATOM 626 O O . MET A 1 86 ? -6.269 12.412 -4.298 1.00 90.12 86 MET A O 1
ATOM 630 N N . ASP A 1 87 ? -7.461 11.839 -2.464 1.00 88.81 87 ASP A N 1
ATOM 631 C CA . ASP A 1 87 ? -8.784 11.970 -3.074 1.00 88.81 87 ASP A CA 1
ATOM 632 C C . ASP A 1 87 ? -9.423 13.336 -2.748 1.00 88.81 87 ASP A C 1
ATOM 634 O O . ASP A 1 87 ? -8.830 14.195 -2.090 1.00 88.81 87 ASP A O 1
ATOM 638 N N . SER A 1 88 ? -10.657 13.557 -3.208 1.00 85.56 88 SER A N 1
ATOM 639 C CA . SER A 1 88 ? -11.408 14.788 -2.921 1.00 85.56 88 SER A CA 1
ATOM 640 C C . SER A 1 88 ? -11.868 14.942 -1.465 1.00 85.56 88 SER A C 1
ATOM 642 O O . SER A 1 88 ? -12.355 16.013 -1.107 1.00 85.56 88 SER A O 1
ATOM 644 N N . ASN A 1 89 ? -11.774 13.887 -0.652 1.00 85.06 89 ASN A N 1
ATOM 645 C CA . ASN A 1 89 ? -12.172 13.866 0.756 1.00 85.06 89 ASN A CA 1
ATOM 646 C C . ASN A 1 89 ? -10.966 14.014 1.702 1.00 85.06 89 ASN A C 1
ATOM 648 O O . ASN A 1 89 ? -11.111 13.797 2.904 1.00 85.06 89 ASN A O 1
ATOM 652 N N . ASP A 1 90 ? -9.797 14.387 1.167 1.00 83.88 90 ASP A N 1
ATOM 653 C CA . ASP A 1 90 ? -8.515 14.466 1.876 1.00 83.88 90 ASP A CA 1
ATOM 654 C C . ASP A 1 90 ? -8.006 13.104 2.407 1.00 83.88 90 ASP A C 1
ATOM 656 O O . ASP A 1 90 ? -7.086 13.050 3.233 1.00 83.88 90 ASP A O 1
ATOM 660 N N . THR A 1 91 ? -8.541 11.982 1.911 1.00 85.19 91 THR A N 1
ATOM 661 C CA . THR A 1 91 ? -8.024 10.644 2.216 1.00 85.19 91 THR A CA 1
ATOM 662 C C . THR A 1 91 ? -6.705 10.442 1.480 1.00 85.19 91 THR A C 1
ATOM 664 O O . THR A 1 91 ? -6.624 10.548 0.256 1.00 85.19 91 THR A O 1
ATOM 667 N N . THR A 1 92 ? -5.647 10.130 2.234 1.00 87.31 92 THR A N 1
ATOM 668 C CA . THR A 1 92 ? -4.304 9.909 1.684 1.00 87.31 92 THR A CA 1
ATOM 669 C C . THR A 1 92 ? -3.998 8.420 1.565 1.00 87.31 92 THR A C 1
ATOM 671 O O . THR A 1 92 ? -3.937 7.707 2.568 1.00 87.31 92 THR A O 1
ATOM 674 N N . LEU A 1 93 ? -3.728 7.964 0.342 1.00 90.12 93 LEU A N 1
ATOM 675 C CA . LEU A 1 93 ? -3.219 6.627 0.061 1.00 90.12 93 LEU A CA 1
ATOM 676 C C . LEU A 1 93 ? -1.708 6.684 -0.172 1.00 90.12 93 LEU A C 1
ATOM 678 O O . LEU A 1 93 ? -1.225 7.289 -1.129 1.00 90.12 93 LEU A O 1
ATOM 682 N N . PHE A 1 94 ? -0.958 6.009 0.689 1.00 89.81 94 PHE A N 1
ATOM 683 C CA . PHE A 1 94 ? 0.470 5.784 0.511 1.00 89.81 94 PHE A CA 1
ATOM 684 C C . PHE A 1 94 ? 0.663 4.515 -0.305 1.00 89.81 94 PHE A C 1
ATOM 686 O O . PHE A 1 94 ? 0.088 3.481 0.033 1.00 89.81 94 PHE A O 1
ATOM 693 N N . VAL A 1 95 ? 1.486 4.579 -1.344 1.00 91.44 95 VAL A N 1
ATOM 694 C CA . VAL A 1 95 ? 1.781 3.442 -2.216 1.00 91.44 95 VAL A CA 1
ATOM 695 C C . VAL A 1 95 ? 3.285 3.260 -2.293 1.00 91.44 95 VAL A C 1
ATOM 697 O O . VAL A 1 95 ? 4.000 4.186 -2.657 1.00 91.44 95 VAL A O 1
ATOM 700 N N . THR A 1 96 ? 3.764 2.067 -1.960 1.00 89.44 96 THR A N 1
ATOM 701 C CA . THR A 1 96 ? 5.184 1.729 -1.893 1.00 89.44 96 THR A CA 1
ATOM 702 C C . THR A 1 96 ? 5.438 0.404 -2.598 1.00 89.44 96 THR A C 1
ATOM 704 O O . THR A 1 96 ? 4.805 -0.596 -2.287 1.00 89.44 96 THR A O 1
ATOM 707 N N . TYR A 1 97 ? 6.393 0.370 -3.518 1.00 89.62 97 TYR A N 1
ATOM 708 C CA . TYR A 1 97 ? 6.964 -0.856 -4.052 1.00 89.62 97 TYR A CA 1
ATOM 709 C C . TYR A 1 97 ? 8.160 -1.293 -3.199 1.00 89.62 97 TYR A C 1
ATOM 711 O O . TYR A 1 97 ? 9.098 -0.535 -2.967 1.00 89.62 97 TYR A O 1
ATOM 719 N N . LEU A 1 98 ? 8.135 -2.533 -2.735 1.00 86.94 98 LEU A N 1
ATOM 720 C CA . LEU A 1 98 ? 9.203 -3.161 -1.974 1.00 86.94 98 LEU A CA 1
ATOM 721 C C . LEU A 1 98 ? 9.922 -4.150 -2.902 1.00 86.94 98 LEU A C 1
ATOM 723 O O . LEU A 1 98 ? 9.300 -5.128 -3.318 1.00 86.94 98 LEU A O 1
ATOM 727 N N . PRO A 1 99 ? 11.209 -3.945 -3.237 1.00 85.56 99 PRO A N 1
ATOM 728 C CA . PRO A 1 99 ? 11.968 -4.824 -4.133 1.00 85.56 99 PRO A CA 1
ATOM 729 C C . PRO A 1 99 ? 12.447 -6.107 -3.422 1.00 85.56 99 PRO A C 1
ATOM 731 O O . PRO A 1 99 ? 13.573 -6.554 -3.626 1.00 85.56 99 PRO A O 1
ATOM 734 N N . PHE A 1 100 ? 11.611 -6.660 -2.540 1.00 85.25 100 PHE A N 1
ATOM 735 C CA . PHE A 1 100 ? 11.897 -7.822 -1.699 1.00 85.25 100 PHE A CA 1
ATOM 736 C C . PHE A 1 100 ? 10.717 -8.803 -1.808 1.00 85.25 100 PHE A C 1
ATOM 738 O O . PHE A 1 100 ? 9.813 -8.778 -0.976 1.00 85.25 100 PHE A O 1
ATOM 745 N N . PRO A 1 101 ? 10.653 -9.620 -2.875 1.00 82.44 101 PRO A N 1
ATOM 746 C CA . PRO A 1 101 ? 9.519 -10.519 -3.105 1.00 82.44 101 PRO A CA 1
ATOM 747 C C . PRO A 1 101 ? 9.399 -11.595 -2.017 1.00 82.44 101 PRO A C 1
ATOM 749 O O . PRO A 1 101 ? 8.287 -11.983 -1.668 1.00 82.44 101 PRO A O 1
ATOM 752 N N . ASP A 1 102 ? 10.528 -12.015 -1.438 1.00 86.88 102 ASP A N 1
ATOM 753 C CA . ASP A 1 102 ? 10.586 -13.012 -0.361 1.00 86.88 102 ASP A CA 1
ATOM 754 C C . ASP A 1 102 ? 9.933 -12.524 0.948 1.00 86.88 102 ASP A C 1
ATOM 756 O O . ASP A 1 102 ? 9.591 -13.332 1.812 1.00 86.88 102 ASP A O 1
ATOM 760 N N . ASP A 1 103 ? 9.707 -11.214 1.087 1.00 87.38 103 ASP A N 1
ATOM 761 C CA . ASP A 1 103 ? 9.093 -10.634 2.281 1.00 87.38 103 ASP A CA 1
ATOM 762 C C . ASP A 1 103 ? 7.558 -10.717 2.249 1.00 87.38 103 ASP A C 1
ATOM 764 O O . ASP A 1 103 ? 6.929 -10.491 3.280 1.00 87.38 103 ASP A O 1
ATOM 768 N N . TYR A 1 104 ? 6.929 -11.053 1.112 1.00 90.81 104 TYR A N 1
ATOM 769 C CA . TYR A 1 104 ? 5.464 -11.041 0.967 1.00 90.81 104 TYR A CA 1
ATOM 770 C C . TYR A 1 104 ? 4.748 -11.845 2.057 1.00 90.81 104 TYR A C 1
ATOM 772 O O . TYR A 1 104 ? 3.898 -11.295 2.760 1.00 90.81 104 TYR A O 1
ATOM 780 N N . ASP A 1 105 ? 5.126 -13.115 2.231 1.00 91.75 105 ASP A N 1
ATOM 781 C CA . ASP A 1 105 ? 4.504 -14.010 3.213 1.00 91.75 105 ASP A CA 1
ATOM 782 C C . ASP A 1 105 ? 4.687 -13.467 4.637 1.00 91.75 105 ASP A C 1
ATOM 784 O O . ASP A 1 105 ? 3.738 -13.387 5.416 1.00 91.75 105 ASP A O 1
ATOM 788 N N . SER A 1 106 ? 5.891 -12.976 4.947 1.00 90.38 106 SER A N 1
ATOM 789 C CA . SER A 1 106 ? 6.196 -12.381 6.252 1.00 90.38 106 SER A CA 1
ATOM 790 C C . SER A 1 106 ? 5.378 -11.114 6.520 1.00 90.38 106 SER A C 1
ATOM 792 O O . SER A 1 106 ? 5.010 -10.846 7.663 1.00 90.38 106 SER A O 1
ATOM 794 N N . LEU A 1 107 ? 5.098 -10.309 5.493 1.00 90.06 107 LEU A N 1
ATOM 795 C CA . LEU A 1 107 ? 4.323 -9.072 5.612 1.00 90.06 107 LEU A CA 1
ATOM 796 C C . LEU A 1 107 ? 2.840 -9.361 5.866 1.00 90.06 107 LEU A C 1
ATOM 798 O O . LEU A 1 107 ? 2.237 -8.725 6.730 1.00 90.06 107 LEU A O 1
ATOM 802 N N . ILE A 1 108 ? 2.257 -10.337 5.164 1.00 92.38 108 ILE A N 1
ATOM 803 C CA . ILE A 1 108 ? 0.845 -10.696 5.357 1.00 92.38 108 ILE A CA 1
ATOM 804 C C . ILE A 1 108 ? 0.603 -11.453 6.669 1.00 92.38 108 ILE A C 1
ATOM 806 O O . ILE A 1 108 ? -0.463 -11.302 7.258 1.00 92.38 108 ILE A O 1
ATOM 810 N N . GLU A 1 109 ? 1.584 -12.209 7.174 1.00 90.69 109 GLU A N 1
ATOM 811 C CA . GLU A 1 109 ? 1.509 -12.878 8.484 1.00 90.69 109 GLU A CA 1
ATOM 812 C C . GLU A 1 109 ? 1.435 -11.891 9.661 1.00 90.69 109 GLU A C 1
ATOM 814 O O . GLU A 1 109 ? 0.911 -12.224 10.724 1.00 90.69 109 GLU A O 1
ATOM 819 N N . GLN A 1 110 ? 1.936 -10.667 9.477 1.00 87.94 110 GLN A N 1
ATOM 820 C CA . GLN A 1 110 ? 1.914 -9.605 10.490 1.00 87.94 110 GLN A CA 1
ATOM 821 C C . GLN A 1 110 ? 0.607 -8.799 10.502 1.00 87.94 110 GLN A C 1
ATOM 823 O O . GLN A 1 110 ? 0.436 -7.915 11.346 1.00 87.94 110 GLN A O 1
ATOM 828 N N . LEU A 1 111 ? -0.311 -9.077 9.574 1.00 90.12 111 LEU A N 1
ATOM 829 C CA . LEU A 1 111 ? -1.598 -8.403 9.502 1.00 90.12 111 LEU A CA 1
ATOM 830 C C . LEU A 1 111 ? -2.585 -8.980 10.521 1.00 90.12 111 LEU A C 1
ATOM 832 O O . LEU A 1 111 ? -2.878 -10.175 10.542 1.00 90.12 111 LEU A O 1
ATOM 836 N N . GLU A 1 112 ? -3.185 -8.106 11.322 1.00 89.12 112 GLU A N 1
ATOM 837 C CA . GLU A 1 112 ? -4.352 -8.448 12.128 1.00 89.12 112 GLU A CA 1
ATOM 838 C C . GLU A 1 112 ? -5.627 -8.402 11.284 1.00 89.12 112 GLU A C 1
ATOM 840 O O . GLU A 1 112 ? -5.869 -7.441 10.547 1.00 89.12 112 GLU A O 1
ATOM 845 N N . ASN A 1 113 ? -6.479 -9.416 11.467 1.00 88.94 113 ASN A N 1
ATOM 846 C CA . ASN A 1 113 ? -7.755 -9.588 10.765 1.00 88.94 113 ASN A CA 1
ATOM 847 C C . ASN A 1 113 ? -7.619 -9.453 9.235 1.00 88.94 113 ASN A C 1
ATOM 849 O O . ASN A 1 113 ? -8.279 -8.592 8.650 1.00 88.94 113 ASN A O 1
ATOM 853 N N . PRO A 1 114 ? -6.756 -10.261 8.588 1.00 92.00 114 PRO A N 1
ATOM 854 C CA . PRO A 1 114 ? -6.528 -10.133 7.162 1.00 92.00 114 PRO A CA 1
ATOM 855 C C . PRO A 1 114 ? -7.785 -10.491 6.359 1.00 92.00 114 PRO A C 1
ATOM 857 O O . PRO A 1 114 ? -8.468 -11.478 6.641 1.00 92.00 114 PRO A O 1
ATOM 860 N N . GLU A 1 115 ? -8.053 -9.705 5.324 1.00 94.00 115 GLU A N 1
ATOM 861 C CA . GLU A 1 115 ? -9.089 -9.923 4.320 1.00 94.00 115 GLU A CA 1
ATOM 862 C C . GLU A 1 115 ? -8.469 -9.826 2.924 1.00 94.00 115 GLU A C 1
ATOM 864 O O . GLU A 1 115 ? -7.543 -9.050 2.680 1.00 94.00 115 GLU A O 1
ATOM 869 N N . THR A 1 116 ? -8.969 -10.635 1.995 1.00 93.44 116 THR A N 1
ATOM 870 C CA . THR A 1 116 ? -8.436 -10.719 0.636 1.00 93.44 116 THR A CA 1
ATOM 871 C C . THR A 1 116 ? -9.329 -9.969 -0.346 1.00 93.44 116 THR A C 1
ATOM 873 O O . THR A 1 116 ? -10.534 -10.202 -0.413 1.00 93.44 116 THR A O 1
ATOM 876 N N . PHE A 1 117 ? -8.710 -9.121 -1.162 1.00 90.75 117 PHE A N 1
ATOM 877 C CA . PHE A 1 117 ? -9.327 -8.364 -2.245 1.00 90.75 117 PHE A CA 1
ATOM 878 C C . PHE A 1 117 ? -8.619 -8.743 -3.550 1.00 90.75 117 PHE A C 1
ATOM 880 O O . PHE A 1 117 ? -7.563 -8.202 -3.865 1.00 90.75 117 PHE A O 1
ATOM 887 N N . GLY A 1 118 ? -9.157 -9.710 -4.296 1.00 89.94 118 GLY A N 1
ATOM 888 C CA . GLY A 1 118 ? -8.460 -10.255 -5.469 1.00 89.94 118 GLY A CA 1
ATOM 889 C C . GLY A 1 118 ? -7.162 -10.966 -5.068 1.00 89.94 118 GLY A C 1
ATOM 890 O O . GLY A 1 118 ? -7.205 -11.880 -4.249 1.00 89.94 118 GLY A O 1
ATOM 891 N N . ASP A 1 119 ? -6.026 -10.524 -5.610 1.00 91.06 119 ASP A N 1
ATOM 892 C CA . ASP A 1 119 ? -4.685 -11.044 -5.274 1.00 91.06 119 ASP A CA 1
ATOM 893 C C . ASP A 1 119 ? -4.002 -10.260 -4.131 1.00 91.06 119 ASP A C 1
ATOM 895 O O . ASP A 1 119 ? -2.840 -10.487 -3.789 1.00 91.06 119 ASP A O 1
ATOM 899 N N . THR A 1 120 ? -4.715 -9.304 -3.536 1.00 94.31 120 THR A N 1
ATOM 900 C CA . THR A 1 120 ? -4.211 -8.429 -2.479 1.00 94.31 120 THR A CA 1
ATOM 901 C C . THR A 1 120 ? -4.713 -8.890 -1.118 1.00 94.31 120 THR A C 1
ATOM 903 O O . THR A 1 120 ? -5.902 -9.152 -0.945 1.00 94.31 120 THR A O 1
ATOM 906 N N . VAL A 1 121 ? -3.830 -8.923 -0.121 1.00 95.69 121 VAL A N 1
ATOM 907 C CA . VAL A 1 121 ? -4.191 -9.200 1.276 1.00 95.69 121 VAL A CA 1
ATOM 908 C C . VAL A 1 121 ? -4.086 -7.910 2.075 1.00 95.69 121 VAL A C 1
ATOM 910 O O . VAL A 1 121 ? -3.027 -7.289 2.119 1.00 95.69 121 VAL A O 1
ATOM 913 N N . CYS A 1 122 ? -5.188 -7.501 2.693 1.00 94.56 122 CYS A N 1
ATOM 914 C CA . CYS A 1 122 ? -5.298 -6.290 3.494 1.00 94.56 122 CYS A CA 1
ATOM 915 C C . CYS A 1 122 ? -5.534 -6.635 4.953 1.00 94.56 122 CYS A C 1
ATOM 917 O O . CYS A 1 122 ? -6.240 -7.586 5.256 1.00 94.56 122 CYS A O 1
ATOM 919 N N . GLY A 1 123 ? -5.014 -5.833 5.865 1.00 91.88 123 GLY A N 1
ATOM 920 C CA . GLY A 1 123 ? -5.263 -5.998 7.287 1.00 91.88 123 GLY A CA 1
ATOM 921 C C . GLY A 1 123 ? -4.755 -4.803 8.067 1.00 91.88 123 GLY A C 1
ATOM 922 O O . GLY A 1 123 ? -4.293 -3.809 7.501 1.00 91.88 123 GLY A O 1
ATOM 923 N N . LYS A 1 124 ? -4.828 -4.900 9.387 1.00 89.19 124 LYS A N 1
ATOM 924 C CA . LYS A 1 124 ? -4.238 -3.891 10.258 1.00 89.19 124 LYS A CA 1
ATOM 925 C C . LYS A 1 124 ? -2.791 -4.255 10.561 1.00 89.19 124 LYS A C 1
ATOM 927 O O . LYS A 1 124 ? -2.524 -5.354 11.034 1.00 89.19 124 LYS A O 1
ATOM 932 N N . GLU A 1 125 ? -1.862 -3.337 10.321 1.00 83.12 125 GLU A N 1
ATOM 933 C CA . GLU A 1 125 ? -0.470 -3.546 10.721 1.00 83.12 125 GLU A CA 1
ATOM 934 C C . GLU A 1 125 ? -0.302 -3.442 12.236 1.00 83.12 125 GLU A C 1
ATOM 936 O O . GLU A 1 125 ? -0.863 -2.559 12.892 1.00 83.12 125 GLU A O 1
ATOM 941 N N . VAL A 1 126 ? 0.555 -4.295 12.790 1.00 78.00 126 VAL A N 1
ATOM 942 C CA . VAL A 1 126 ? 0.983 -4.210 14.188 1.00 78.00 126 VAL A CA 1
ATOM 943 C C . VAL A 1 126 ? 2.358 -3.549 14.243 1.00 78.00 126 VAL A C 1
ATOM 945 O O . VAL A 1 126 ? 3.384 -4.212 14.325 1.00 78.00 126 VAL A O 1
ATOM 948 N N . LEU A 1 127 ? 2.385 -2.214 14.182 1.00 67.25 127 LEU A N 1
ATOM 949 C CA . LEU A 1 127 ? 3.636 -1.442 14.270 1.00 67.25 127 LEU A CA 1
ATOM 950 C C . LEU A 1 127 ? 4.212 -1.393 15.695 1.00 67.25 127 LEU A C 1
ATOM 952 O O . LEU A 1 127 ? 5.416 -1.244 15.869 1.00 67.25 127 LEU A O 1
ATOM 956 N N . ASP A 1 128 ? 3.356 -1.536 16.710 1.00 65.06 128 ASP A N 1
ATOM 957 C CA . ASP A 1 128 ? 3.719 -1.476 18.125 1.00 65.06 128 ASP A CA 1
ATOM 958 C C . ASP A 1 128 ? 2.895 -2.482 18.940 1.00 65.06 128 ASP A C 1
ATOM 960 O O . ASP A 1 128 ? 1.758 -2.804 18.587 1.00 65.06 128 ASP A O 1
ATOM 964 N N . ASN A 1 129 ? 3.386 -2.838 20.137 1.00 58.59 129 ASN A N 1
ATOM 965 C CA . ASN A 1 129 ? 2.687 -3.657 21.152 1.00 58.59 129 ASN A CA 1
ATOM 966 C C . ASN A 1 129 ? 1.313 -3.107 21.605 1.00 58.59 129 ASN A C 1
ATOM 968 O O . ASN A 1 129 ? 0.663 -3.678 22.477 1.00 58.59 129 ASN A O 1
ATOM 972 N N . GLN A 1 130 ? 0.891 -1.960 21.072 1.00 60.12 130 GLN A N 1
ATOM 973 C CA . GLN A 1 130 ? -0.390 -1.316 21.349 1.00 60.12 130 GLN A CA 1
ATOM 974 C C . GLN A 1 130 ? -1.450 -1.608 20.273 1.00 60.12 130 GLN A C 1
ATOM 976 O O . GLN A 1 130 ? -2.549 -1.065 20.372 1.00 60.12 130 GLN A O 1
ATOM 981 N N . GLY A 1 131 ? -1.136 -2.401 19.237 1.00 57.56 131 GLY A N 1
ATOM 982 C CA . GLY A 1 131 ? -2.091 -2.765 18.179 1.00 57.56 131 GLY A CA 1
ATOM 983 C C . GLY A 1 131 ? -2.605 -1.557 17.387 1.00 57.56 131 GLY A C 1
ATOM 984 O O . GLY A 1 131 ? -3.732 -1.553 16.894 1.00 57.56 131 GLY A O 1
ATOM 985 N N . ARG A 1 132 ? -1.816 -0.476 17.331 1.00 63.09 132 ARG A N 1
ATOM 986 C CA . ARG A 1 132 ? -2.119 0.756 16.594 1.00 63.09 132 ARG A CA 1
ATOM 987 C C . ARG A 1 132 ? -1.181 0.859 15.397 1.00 63.09 132 ARG A C 1
ATOM 989 O O . ARG A 1 132 ? -0.162 1.530 15.485 1.00 63.09 132 ARG A O 1
ATOM 996 N N . GLY A 1 133 ? -1.519 0.200 14.298 1.00 70.12 133 GLY A N 1
ATOM 997 C CA . GLY A 1 133 ? -0.942 0.504 12.992 1.00 70.12 133 GLY A CA 1
ATOM 998 C C . GLY A 1 133 ? -2.022 0.854 11.972 1.00 70.12 133 GLY A C 1
ATOM 999 O O . GLY A 1 133 ? -3.215 0.683 12.257 1.00 70.12 133 GLY A O 1
ATOM 1000 N N . PRO A 1 134 ? -1.611 1.424 10.828 1.00 82.88 134 PRO A N 1
ATOM 1001 C CA . PRO A 1 134 ? -2.513 1.762 9.742 1.00 82.88 134 PRO A CA 1
ATOM 1002 C C . PRO A 1 134 ? -3.131 0.494 9.150 1.00 82.88 134 PRO A C 1
ATOM 1004 O O . PRO A 1 134 ? -2.607 -0.614 9.305 1.00 82.88 134 PRO A O 1
ATOM 1007 N N . LEU A 1 135 ? -4.236 0.668 8.429 1.00 90.06 135 LEU A N 1
ATOM 1008 C CA . LEU A 1 135 ? -4.658 -0.356 7.488 1.00 90.06 135 LEU A CA 1
ATOM 1009 C C . LEU A 1 135 ? -3.653 -0.375 6.340 1.00 90.06 135 LEU A C 1
ATOM 1011 O O . LEU A 1 135 ? -3.310 0.679 5.791 1.00 90.06 135 LEU A O 1
ATOM 1015 N N . ALA A 1 136 ? -3.176 -1.565 6.007 1.00 91.88 136 ALA A N 1
ATOM 1016 C CA . ALA A 1 136 ? -2.248 -1.781 4.917 1.00 91.88 136 ALA A CA 1
ATOM 1017 C C . ALA A 1 136 ? -2.697 -2.961 4.067 1.00 91.88 136 ALA A C 1
ATOM 1019 O O . ALA A 1 136 ? -3.327 -3.896 4.561 1.00 91.88 136 ALA A O 1
ATOM 1020 N N . CYS A 1 137 ? -2.341 -2.916 2.792 1.00 94.75 137 CYS A N 1
ATOM 1021 C CA . CYS A 1 137 ? -2.521 -4.027 1.882 1.00 94.75 137 CYS A CA 1
ATOM 1022 C C . CYS A 1 137 ? -1.209 -4.387 1.209 1.00 94.75 137 CYS A C 1
ATOM 1024 O O . CYS A 1 137 ? -0.432 -3.511 0.834 1.00 94.75 137 CYS A O 1
ATOM 1026 N N . TYR A 1 138 ? -1.010 -5.681 1.004 1.00 94.44 138 TYR A N 1
ATOM 1027 C CA . TYR A 1 138 ? 0.143 -6.247 0.332 1.00 94.44 138 TYR A CA 1
ATOM 1028 C C . TYR A 1 138 ? -0.300 -7.044 -0.885 1.00 94.44 138 TYR A C 1
ATOM 1030 O O . TYR A 1 138 ? -1.212 -7.868 -0.816 1.00 94.44 138 TYR A O 1
ATOM 1038 N N . THR A 1 139 ? 0.375 -6.813 -2.005 1.00 94.81 139 THR A N 1
ATOM 1039 C CA . THR A 1 139 ? 0.161 -7.555 -3.250 1.00 94.81 139 THR A CA 1
ATOM 1040 C C . THR A 1 139 ? 1.504 -7.993 -3.791 1.00 94.81 139 THR A C 1
ATOM 1042 O O . THR A 1 139 ? 2.373 -7.150 -4.014 1.00 94.81 139 THR A O 1
ATOM 1045 N N . ALA A 1 140 ? 1.681 -9.288 -4.032 1.00 92.12 140 ALA A N 1
ATOM 1046 C CA . ALA A 1 140 ? 2.842 -9.768 -4.765 1.00 92.12 140 ALA A CA 1
ATOM 1047 C C . ALA A 1 140 ? 2.765 -9.243 -6.209 1.00 92.12 140 ALA A C 1
ATOM 1049 O O . ALA A 1 140 ? 1.781 -9.469 -6.913 1.00 92.12 140 ALA A O 1
ATOM 1050 N N . VAL A 1 141 ? 3.783 -8.504 -6.649 1.00 88.00 141 VAL A N 1
ATOM 1051 C CA . VAL A 1 141 ? 3.823 -7.881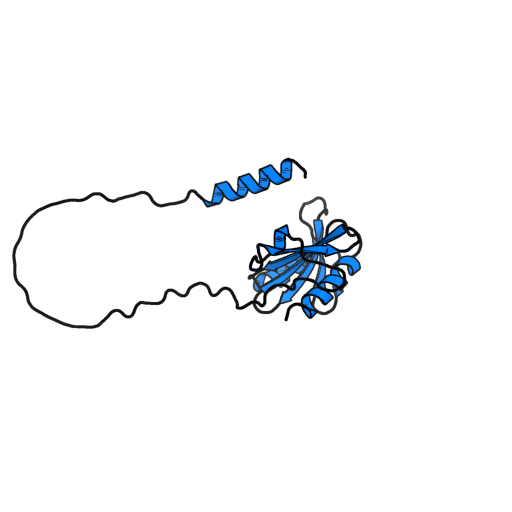 -7.978 1.00 88.00 141 VAL A CA 1
ATOM 1052 C C . VAL A 1 141 ? 5.200 -8.071 -8.593 1.00 88.00 141 VAL A C 1
ATOM 1054 O O . VAL A 1 141 ? 6.190 -7.526 -8.116 1.00 88.00 141 VAL A O 1
ATOM 1057 N N . ARG A 1 142 ? 5.269 -8.789 -9.718 1.00 83.06 142 ARG A N 1
ATOM 1058 C CA . ARG A 1 142 ? 6.529 -9.007 -10.454 1.00 83.06 142 ARG A CA 1
ATOM 1059 C C . ARG A 1 142 ? 7.658 -9.448 -9.507 1.00 83.06 142 ARG A C 1
ATOM 1061 O O . ARG A 1 142 ? 7.499 -10.451 -8.826 1.00 83.06 142 ARG A O 1
ATOM 1068 N N . GLU A 1 143 ? 8.764 -8.707 -9.458 1.00 84.50 143 GLU A N 1
ATOM 1069 C CA . GLU A 1 143 ? 9.945 -8.988 -8.630 1.00 84.50 143 GLU A CA 1
ATOM 1070 C C . GLU A 1 143 ? 9.909 -8.259 -7.272 1.00 84.50 143 GLU A C 1
ATOM 1072 O O . GLU A 1 143 ? 10.947 -7.880 -6.730 1.00 84.50 143 GLU A O 1
ATOM 1077 N N . GLY A 1 144 ? 8.718 -8.019 -6.720 1.00 88.00 144 GLY A N 1
ATOM 1078 C CA . GLY A 1 144 ? 8.566 -7.341 -5.440 1.00 88.00 144 GLY A CA 1
ATOM 1079 C C . GLY A 1 144 ? 7.155 -7.406 -4.868 1.00 88.00 144 GLY A C 1
ATOM 1080 O O . GLY A 1 144 ? 6.323 -8.229 -5.253 1.00 88.00 144 GLY A O 1
ATOM 1081 N N . VAL A 1 145 ? 6.888 -6.512 -3.923 1.00 91.06 145 VAL A N 1
ATOM 1082 C CA . VAL A 1 145 ? 5.617 -6.417 -3.204 1.00 91.06 145 VAL A CA 1
ATOM 1083 C C . VAL A 1 145 ? 5.115 -4.985 -3.261 1.00 91.06 145 VAL A C 1
ATOM 1085 O O . VAL A 1 145 ? 5.832 -4.049 -2.918 1.00 91.06 145 VAL A O 1
ATOM 1088 N N . LEU A 1 146 ? 3.867 -4.796 -3.670 1.00 92.38 146 LEU A N 1
ATOM 1089 C CA . LEU A 1 146 ? 3.185 -3.521 -3.554 1.00 92.38 146 LEU A CA 1
ATOM 1090 C C . LEU A 1 146 ? 2.561 -3.447 -2.168 1.00 92.38 146 LEU A C 1
ATOM 1092 O O . LEU A 1 146 ? 1.694 -4.254 -1.836 1.00 92.38 146 LEU A O 1
ATOM 1096 N N . ARG A 1 147 ? 2.983 -2.459 -1.389 1.00 92.50 147 ARG A N 1
ATOM 1097 C CA . ARG A 1 147 ? 2.361 -2.073 -0.133 1.00 92.50 147 ARG A CA 1
ATOM 1098 C C . ARG A 1 147 ? 1.539 -0.814 -0.354 1.00 92.50 147 ARG A C 1
ATOM 1100 O O . ARG A 1 147 ? 2.080 0.210 -0.766 1.00 92.50 147 ARG A O 1
ATOM 1107 N N . THR A 1 148 ? 0.266 -0.853 -0.004 1.00 92.81 148 THR A N 1
ATOM 1108 C CA . THR A 1 148 ? -0.541 0.356 0.172 1.00 92.81 148 THR A CA 1
ATOM 1109 C C . THR A 1 148 ? -0.865 0.539 1.645 1.00 92.81 148 THR A C 1
ATOM 1111 O O . THR A 1 148 ? -0.954 -0.433 2.391 1.00 92.81 148 THR A O 1
ATOM 1114 N N . SER A 1 149 ? -1.005 1.779 2.104 1.00 90.00 149 SER A N 1
ATOM 1115 C CA . SER A 1 149 ? -1.490 2.067 3.456 1.00 90.00 149 SER A CA 1
ATOM 1116 C C . SER A 1 149 ? -2.259 3.375 3.499 1.00 90.00 149 SER A C 1
ATOM 1118 O O . SER A 1 149 ? -1.966 4.286 2.728 1.00 90.00 149 SER A O 1
ATOM 1120 N N . THR A 1 150 ? -3.192 3.491 4.435 1.00 84.00 150 THR A N 1
ATOM 1121 C CA . THR A 1 150 ? -3.978 4.710 4.654 1.00 84.00 150 THR A CA 1
ATOM 1122 C C . THR A 1 150 ? -4.011 5.086 6.133 1.00 84.00 150 THR A C 1
ATOM 1124 O O . THR A 1 150 ? -3.891 4.237 7.019 1.00 84.00 150 THR A O 1
ATOM 1127 N N . VAL A 1 151 ? -4.166 6.381 6.394 1.00 72.75 151 VAL A N 1
ATOM 1128 C CA . VAL A 1 151 ? -4.482 6.950 7.707 1.00 72.75 151 VAL A CA 1
ATOM 1129 C C . VAL A 1 151 ? -5.552 8.017 7.453 1.00 72.75 151 VAL A C 1
ATOM 1131 O O . VAL A 1 151 ? -5.285 8.885 6.621 1.00 72.75 151 VAL A O 1
ATOM 1134 N N . PRO A 1 152 ? -6.720 8.028 8.128 1.00 59.38 152 PRO A N 1
ATOM 1135 C CA . PRO A 1 152 ? -7.130 7.257 9.308 1.00 59.38 152 PRO A CA 1
ATOM 1136 C C . PRO A 1 152 ? -8.245 6.212 9.059 1.00 59.38 152 PRO A C 1
ATOM 1138 O O . PRO A 1 152 ? -8.955 5.897 10.004 1.00 59.38 152 PRO A O 1
ATOM 1141 N N . GLU A 1 153 ? -8.441 5.720 7.831 1.00 65.25 153 GLU A N 1
ATOM 1142 C CA . GLU A 1 153 ? -9.605 4.885 7.462 1.00 65.25 153 GLU A CA 1
ATOM 1143 C C . GLU A 1 153 ? -9.903 3.716 8.419 1.00 65.25 153 GLU A C 1
ATOM 1145 O O . GLU A 1 153 ? -9.004 3.005 8.876 1.00 65.25 153 GLU A O 1
ATOM 1150 N N . ASP A 1 154 ? -11.197 3.470 8.638 1.00 69.94 154 ASP A N 1
ATOM 1151 C CA . ASP A 1 154 ? -11.688 2.486 9.609 1.00 69.94 154 ASP A CA 1
ATOM 1152 C C . ASP A 1 154 ? -12.030 1.119 8.985 1.00 69.94 154 ASP A C 1
ATOM 1154 O O . ASP A 1 154 ? -12.333 0.167 9.709 1.00 69.94 154 ASP A O 1
ATOM 1158 N N . THR A 1 155 ? -12.022 0.994 7.650 1.00 83.94 155 THR A N 1
ATOM 1159 C CA . THR A 1 155 ? -12.476 -0.227 6.957 1.00 83.94 155 THR A CA 1
ATOM 1160 C C . THR A 1 155 ? -11.464 -0.756 5.945 1.00 83.94 155 THR A C 1
ATOM 1162 O O . THR A 1 155 ? -10.863 0.007 5.192 1.00 83.94 155 THR A O 1
ATOM 1165 N N . LEU A 1 156 ? -11.315 -2.086 5.870 1.00 86.00 156 LEU A N 1
ATOM 1166 C CA . LEU A 1 156 ? -10.417 -2.732 4.902 1.00 86.00 156 LEU A CA 1
ATOM 1167 C C . LEU A 1 156 ? -10.840 -2.477 3.452 1.00 86.00 156 LEU A C 1
ATOM 1169 O O . LEU A 1 156 ? -9.985 -2.332 2.586 1.00 86.00 156 LEU A O 1
ATOM 1173 N N . ALA A 1 157 ? -12.139 -2.328 3.185 1.00 86.81 157 ALA A N 1
ATOM 1174 C CA . ALA A 1 157 ? -12.638 -1.993 1.853 1.00 86.81 157 ALA A CA 1
ATOM 1175 C C . ALA A 1 157 ? -12.200 -0.594 1.376 1.00 86.81 157 ALA A C 1
ATOM 1177 O O . ALA A 1 157 ? -11.983 -0.407 0.178 1.00 86.81 157 ALA A O 1
ATOM 1178 N N . ALA A 1 158 ? -12.025 0.365 2.296 1.00 86.56 158 ALA A N 1
ATOM 1179 C CA . ALA A 1 158 ? -11.573 1.719 1.970 1.00 86.56 158 ALA A CA 1
ATOM 1180 C C . ALA A 1 158 ? -10.124 1.766 1.462 1.00 86.56 158 ALA A C 1
ATOM 1182 O O . ALA A 1 158 ? -9.744 2.719 0.793 1.00 86.56 158 ALA A O 1
ATOM 1183 N N . ILE A 1 159 ? -9.323 0.730 1.728 1.00 89.88 159 ILE A N 1
ATOM 1184 C CA . ILE A 1 159 ? -7.972 0.583 1.174 1.00 89.88 159 ILE A CA 1
ATOM 1185 C C . ILE A 1 159 ? -7.893 -0.508 0.097 1.00 89.88 159 ILE A C 1
ATOM 1187 O O . ILE A 1 159 ? -7.198 -0.333 -0.905 1.00 89.88 159 ILE A O 1
ATOM 1191 N N . GLY A 1 160 ? -8.633 -1.607 0.248 1.00 90.12 160 GLY A N 1
ATOM 1192 C CA . GLY A 1 160 ? -8.627 -2.732 -0.684 1.00 90.12 160 GLY A CA 1
ATOM 1193 C C . GLY A 1 160 ? -9.105 -2.340 -2.080 1.00 90.12 160 GLY A C 1
ATOM 1194 O O . GLY A 1 160 ? -8.415 -2.628 -3.057 1.00 90.12 160 GLY A O 1
ATOM 1195 N N . ASN A 1 161 ? -10.225 -1.613 -2.182 1.00 91.69 161 ASN A N 1
ATOM 1196 C CA . ASN A 1 161 ? -10.768 -1.200 -3.480 1.00 91.69 161 ASN A CA 1
ATOM 1197 C C . ASN A 1 161 ? -9.825 -0.228 -4.221 1.00 91.69 161 ASN A C 1
ATOM 1199 O O . ASN A 1 161 ? -9.452 -0.544 -5.353 1.00 91.69 161 ASN A O 1
ATOM 1203 N N . PRO A 1 162 ? -9.331 0.871 -3.605 1.00 91.69 162 PRO A N 1
ATOM 1204 C CA . PRO A 1 162 ? -8.355 1.742 -4.266 1.00 91.69 162 PRO A CA 1
ATOM 1205 C C . PRO A 1 162 ? -7.051 1.032 -4.637 1.00 91.69 162 PRO A C 1
ATOM 1207 O O . PRO A 1 162 ? -6.439 1.354 -5.652 1.00 91.69 162 PRO A O 1
ATOM 1210 N N . THR A 1 163 ? -6.627 0.035 -3.852 1.00 92.38 163 THR A N 1
ATOM 1211 C CA . THR A 1 163 ? -5.435 -0.764 -4.175 1.00 92.38 163 THR A CA 1
ATOM 1212 C C . THR A 1 163 ? -5.631 -1.559 -5.466 1.00 92.38 163 THR A C 1
ATOM 1214 O O . THR A 1 163 ? -4.738 -1.570 -6.312 1.00 92.38 163 THR A O 1
ATOM 1217 N N . GLN A 1 164 ? -6.806 -2.166 -5.666 1.00 94.12 164 GLN A N 1
ATOM 1218 C CA . GLN A 1 164 ? -7.131 -2.851 -6.923 1.00 94.12 164 GLN A CA 1
ATOM 1219 C C . GLN A 1 164 ? -7.143 -1.887 -8.113 1.00 94.12 164 GLN A C 1
ATOM 1221 O O . GLN A 1 164 ? -6.604 -2.204 -9.175 1.00 94.12 164 GLN A O 1
ATOM 1226 N N . GLU A 1 165 ? -7.724 -0.699 -7.942 1.00 93.50 165 GLU A N 1
ATOM 1227 C CA . GLU A 1 165 ? -7.756 0.329 -8.987 1.00 93.50 165 GLU A CA 1
ATOM 1228 C C . GLU A 1 165 ? -6.351 0.811 -9.360 1.00 93.50 165 GLU A C 1
ATOM 1230 O O . GLU A 1 165 ? -6.032 0.929 -10.546 1.00 93.50 165 GLU A O 1
ATOM 1235 N N . PHE A 1 166 ? -5.488 1.018 -8.362 1.00 93.12 166 PHE A N 1
ATOM 1236 C CA . PHE A 1 166 ? -4.090 1.364 -8.581 1.00 93.12 166 PHE A CA 1
ATOM 1237 C C . PHE A 1 166 ? -3.362 0.277 -9.379 1.00 93.12 166 PHE A C 1
ATOM 1239 O O . PHE A 1 166 ? -2.729 0.583 -10.388 1.00 93.12 166 PHE A O 1
ATOM 1246 N N . ILE A 1 167 ? -3.472 -0.993 -8.972 1.00 91.75 167 ILE A N 1
ATOM 1247 C CA . ILE A 1 167 ? -2.828 -2.119 -9.668 1.00 91.75 167 ILE A CA 1
ATOM 1248 C C . ILE A 1 167 ? -3.334 -2.217 -11.113 1.00 91.75 167 ILE A C 1
ATOM 1250 O O . ILE A 1 167 ? -2.551 -2.439 -12.033 1.00 91.75 167 ILE A O 1
ATOM 1254 N N . ALA A 1 168 ? -4.631 -2.002 -11.341 1.00 92.06 168 ALA A N 1
ATOM 1255 C CA . ALA A 1 168 ? -5.210 -2.019 -12.681 1.00 92.06 168 ALA A CA 1
ATOM 1256 C C . ALA A 1 168 ? -4.703 -0.870 -13.576 1.00 92.06 168 ALA A C 1
ATOM 1258 O O . ALA A 1 168 ? -4.615 -1.045 -14.800 1.00 92.06 168 ALA A O 1
ATOM 1259 N N . ALA A 1 169 ? -4.388 0.286 -12.984 1.00 91.56 169 ALA A N 1
ATOM 1260 C CA . ALA A 1 169 ? -3.805 1.441 -13.663 1.00 91.56 169 ALA A CA 1
ATOM 1261 C C . ALA A 1 169 ? -2.284 1.314 -13.868 1.00 91.56 169 ALA A C 1
ATOM 1263 O O . ALA A 1 169 ? -1.748 1.876 -14.823 1.00 91.56 169 ALA A O 1
ATOM 1264 N N . TRP A 1 170 ? -1.594 0.569 -13.004 1.00 89.88 170 TRP A N 1
ATOM 1265 C CA . TRP A 1 170 ? -0.147 0.375 -13.028 1.00 89.88 170 TRP A CA 1
ATOM 1266 C C . TRP A 1 170 ? 0.249 -0.829 -13.900 1.00 89.88 170 TRP A C 1
ATOM 1268 O O . TRP A 1 170 ? 0.444 -1.943 -13.410 1.00 89.88 170 TRP A O 1
ATOM 127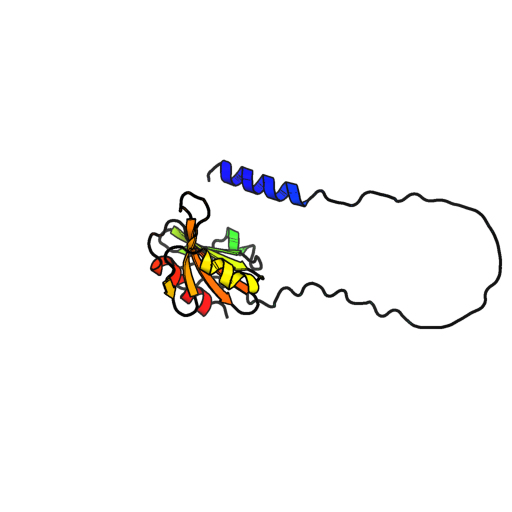8 N N . LYS A 1 171 ? 0.344 -0.596 -15.215 1.00 78.88 171 LYS A N 1
ATOM 1279 C CA . LYS A 1 171 ? 0.690 -1.592 -16.244 1.00 78.88 171 LYS A CA 1
ATOM 1280 C C . LYS A 1 171 ? 2.003 -1.284 -16.942 1.00 78.88 171 LYS A C 1
ATOM 1282 O O . LYS A 1 171 ? 2.265 -0.087 -17.184 1.00 78.88 171 LYS A O 1
#

Secondary structure (DSSP, 8-state):
--HHHHHHHHHHHHHSS----------------------------------------PPPPPSEETTEEE-HHHHTTBTBSEEEEE-TT-PEEEEEEES-GGGHHHHHHTEEEEEEETTEEEEEE--STT----EEEEEEETTEEEEEEEES---HHHHHHHHHHHHHH--

Organism: NCBI:txid1750

Foldseek 3Di:
DDVVVVVVVVVVVVVVPDDDDDDDDDDDDDDDDDDDDDDDDDDDDDPPPDPDPPPPPFDFFDCDWDQWGWDPVQVVCRPAQWGWIAGPVRWIKIKGWFLALVCQVVQLVQFDPWDDQPQKIWHAHPPDPVSDGFIWIWHRDDNTIMIMTTPPDDDRCVTSVVVVRRVVVRD